Protein AF-A0A8S4QT47-F1 (afdb_monomer)

Radius of gyration: 31.84 Å; Cα contacts (8 Å, |Δi|>4): 43; chains: 1; bounding box: 78×39×74 Å

Foldseek 3Di:
DDDDDDDDDDDDDDDPPDDPPPPPPPPPPDDDDPDDDPDDPCVVCVVVVVVDDDPVNVPVPDDDDAQADWDAPVCVVVSVVVCCVVCVVVHDDPDDDFDADPVRIGPRD

Organism: NCBI:txid348720

Secondary structure (DSSP, 8-state):
---------PPPPP-----------PPP-SPPTT---SS-HHHHTHHHHHHSPPTTHHHHT----TT-----HHHHHHHHHHHHHHHTTT---------B-TTS-B---

Mean predicted aligned error: 18.04 Å

Sequence (109 aa):
MAQKKGNEKVPNPPHCDKYEPILFEVPNFEDPEGFVDDIPDEVLLADLFESKPKESDGYNNVIVVDGCPQVGPERLSKLQNVINKIFGKYGKIVNEYYPTTENGLTTGY

Solvent-accessible surface area (backbone atoms only — not comparable to full-atom values): 7554 Å² total; per-residue (Å²): 137,90,81,93,80,76,85,84,76,76,82,76,76,82,80,76,91,73,74,71,81,74,82,63,77,72,77,82,85,73,77,62,94,83,70,74,75,94,63,59,66,69,70,79,37,40,76,58,57,71,70,46,86,51,80,72,57,63,63,78,72,59,84,85,56,75,81,40,80,67,36,46,69,88,48,44,65,56,50,52,54,50,50,51,62,64,50,51,77,81,45,84,84,88,79,88,82,77,54,60,43,98,84,49,28,36,72,21,74

pLDDT: mean 73.51, std 14.54, range [39.47, 90.5]

Structure (mmCIF, N/CA/C/O backbone):
data_AF-A0A8S4QT47-F1
#
_entry.id   AF-A0A8S4QT47-F1
#
loop_
_atom_site.group_PDB
_atom_site.id
_atom_site.type_symbol
_atom_site.label_atom_id
_atom_site.label_alt_id
_atom_site.label_comp_id
_atom_site.label_asym_id
_atom_site.label_entity_id
_atom_site.label_seq_id
_atom_site.pdbx_PDB_ins_code
_atom_site.Cartn_x
_atom_site.Cartn_y
_atom_site.Cartn_z
_atom_site.occupancy
_atom_site.B_iso_or_equiv
_atom_site.auth_seq_id
_atom_site.auth_comp_id
_atom_site.auth_asym_id
_atom_site.auth_atom_id
_atom_site.pdbx_PDB_model_num
A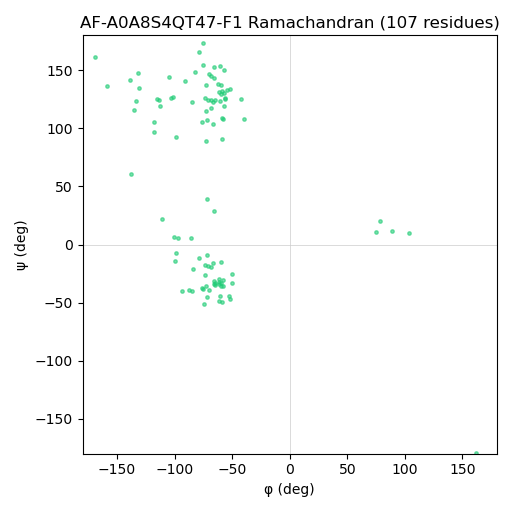TOM 1 N N . MET A 1 1 ? 44.489 22.017 39.596 1.00 39.66 1 MET A N 1
ATOM 2 C CA . MET A 1 1 ? 43.203 22.309 38.924 1.00 39.66 1 MET A CA 1
ATOM 3 C C . MET A 1 1 ? 43.473 22.494 37.440 1.00 39.66 1 MET A C 1
ATOM 5 O O . MET A 1 1 ? 44.518 23.022 37.087 1.00 39.66 1 MET A O 1
ATOM 9 N N . ALA A 1 2 ? 42.607 21.925 36.608 1.00 49.59 2 ALA A N 1
ATOM 10 C CA . ALA A 1 2 ? 42.849 21.564 35.215 1.00 49.59 2 ALA A CA 1
ATOM 11 C C . ALA A 1 2 ? 42.991 22.749 34.245 1.00 49.59 2 ALA A C 1
ATOM 13 O O . ALA A 1 2 ? 42.255 23.725 34.354 1.00 49.59 2 ALA A O 1
ATOM 14 N N . GLN A 1 3 ? 43.829 22.584 33.216 1.00 46.81 3 GLN A N 1
ATOM 15 C CA . GLN A 1 3 ? 43.643 23.248 31.926 1.00 46.81 3 GLN A CA 1
ATOM 16 C C . GLN A 1 3 ? 43.874 22.247 30.785 1.00 46.81 3 GLN A C 1
ATOM 18 O O . GLN A 1 3 ? 44.960 21.704 30.614 1.00 46.81 3 GLN A O 1
ATOM 23 N N . LYS A 1 4 ? 42.794 21.997 30.034 1.00 53.09 4 LYS A N 1
ATOM 24 C CA . LYS A 1 4 ? 42.744 21.252 28.772 1.00 53.09 4 LYS A CA 1
ATOM 25 C C . LYS A 1 4 ? 43.461 22.052 27.674 1.00 53.09 4 LYS A C 1
ATOM 27 O O . LYS A 1 4 ? 43.066 23.181 27.405 1.00 53.09 4 LYS A O 1
ATOM 32 N N . LYS A 1 5 ? 44.449 21.452 27.013 1.00 45.16 5 LYS A N 1
ATOM 33 C CA . LYS A 1 5 ? 45.037 21.837 25.713 1.00 45.16 5 LYS A CA 1
ATOM 34 C C . LYS A 1 5 ? 45.720 20.570 25.183 1.00 45.16 5 LYS A C 1
ATOM 36 O O . LYS A 1 5 ? 46.364 19.890 25.962 1.00 45.16 5 LYS A O 1
ATOM 41 N N . GLY A 1 6 ? 45.625 20.166 23.930 1.00 41.31 6 GLY A N 1
ATOM 42 C CA . GLY A 1 6 ? 45.001 20.746 22.758 1.00 41.31 6 GLY A CA 1
ATOM 43 C C . GLY A 1 6 ? 44.990 19.671 21.669 1.00 41.31 6 GLY A C 1
ATOM 44 O O . GLY A 1 6 ? 45.699 18.676 21.765 1.00 41.31 6 GLY A O 1
ATOM 45 N N . ASN A 1 7 ? 44.127 19.885 20.685 1.00 46.28 7 ASN A N 1
ATOM 46 C CA . ASN A 1 7 ? 43.893 19.050 19.514 1.00 46.28 7 ASN A CA 1
ATOM 47 C C . ASN A 1 7 ? 45.195 18.512 18.892 1.00 46.28 7 ASN A C 1
ATOM 49 O O . ASN A 1 7 ? 46.072 19.296 18.520 1.00 46.28 7 ASN A O 1
ATOM 53 N N . GLU A 1 8 ? 45.284 17.194 18.743 1.00 47.59 8 GLU A N 1
ATOM 54 C CA . GLU A 1 8 ? 46.335 16.516 17.990 1.00 47.59 8 GLU A CA 1
ATOM 55 C C . GLU A 1 8 ? 46.171 16.892 16.509 1.00 47.59 8 GLU A C 1
ATOM 57 O O . GLU A 1 8 ? 45.233 16.470 15.834 1.00 47.59 8 GLU A O 1
ATOM 62 N N . LYS A 1 9 ? 47.027 17.795 16.015 1.00 48.34 9 LYS A N 1
ATOM 63 C CA . LYS A 1 9 ? 47.090 18.125 14.590 1.00 48.34 9 LYS A CA 1
ATOM 64 C C . LYS A 1 9 ? 47.809 16.985 13.880 1.00 48.34 9 LYS A C 1
ATOM 66 O O . LYS A 1 9 ? 49.028 16.870 13.972 1.00 48.34 9 LYS A O 1
ATOM 71 N N . VAL A 1 10 ? 47.043 16.172 13.163 1.00 50.50 10 VAL A N 1
ATOM 72 C CA . VAL A 1 10 ? 47.558 15.263 12.136 1.00 50.50 10 VAL A CA 1
ATOM 73 C C . VAL A 1 10 ? 48.384 16.103 11.143 1.00 50.50 10 VAL A C 1
ATOM 75 O O . VAL A 1 10 ? 47.919 17.183 10.763 1.00 50.50 10 VAL A O 1
ATOM 78 N N . PRO A 1 11 ? 49.607 15.700 10.750 1.00 46.25 11 PRO A N 1
ATOM 79 C CA . PRO A 1 11 ? 50.393 16.486 9.810 1.00 46.25 11 PRO A CA 1
ATOM 80 C C . PRO A 1 11 ? 49.669 16.513 8.463 1.00 46.25 11 PRO A C 1
ATOM 82 O O . PRO A 1 11 ? 49.365 15.464 7.897 1.00 46.25 11 PRO A O 1
ATOM 85 N N . ASN A 1 12 ? 49.390 17.712 7.953 1.00 51.25 12 ASN A N 1
ATOM 86 C CA . ASN A 1 12 ? 48.917 17.875 6.584 1.00 51.25 12 ASN A CA 1
ATOM 87 C C . ASN A 1 12 ? 49.979 17.306 5.622 1.00 51.25 12 ASN A C 1
ATOM 89 O O . ASN A 1 12 ? 51.169 17.575 5.827 1.00 51.25 12 ASN A O 1
ATOM 93 N N . PRO A 1 13 ? 49.588 16.552 4.577 1.00 48.38 13 PRO A N 1
ATOM 94 C CA . PRO 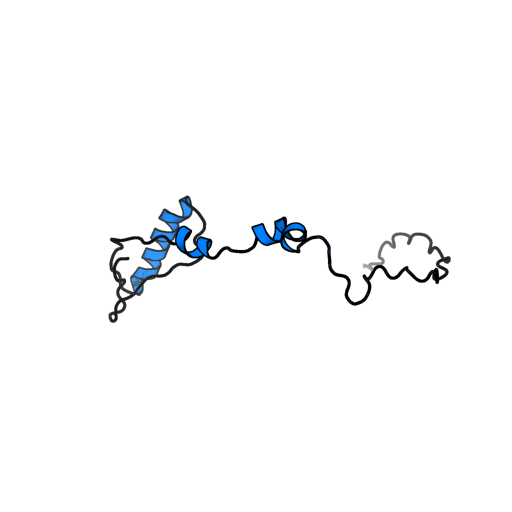A 1 13 ? 50.523 16.151 3.535 1.00 48.38 13 PRO A CA 1
ATOM 95 C C . PRO A 1 13 ? 51.103 17.401 2.853 1.00 48.38 13 PRO A C 1
ATOM 97 O O . PRO A 1 13 ? 50.465 18.461 2.876 1.00 48.38 13 PRO A O 1
ATOM 100 N N . PRO A 1 14 ? 52.316 17.309 2.278 1.00 45.88 14 PRO A N 1
ATOM 101 C CA . PRO A 1 14 ? 52.991 18.459 1.699 1.00 45.88 14 PRO A CA 1
ATOM 102 C C . PRO A 1 14 ? 52.087 19.086 0.641 1.00 45.88 14 PRO A C 1
ATOM 104 O O . PRO A 1 14 ? 51.610 18.409 -0.272 1.00 45.88 14 PRO A O 1
ATOM 107 N N . HIS A 1 15 ? 51.831 20.382 0.802 1.00 50.22 15 HIS A N 1
ATOM 108 C CA . HIS A 1 15 ? 51.180 21.187 -0.213 1.00 50.22 15 HIS A CA 1
ATOM 109 C C . HIS A 1 15 ? 52.056 21.110 -1.466 1.00 50.22 15 HIS A C 1
ATOM 111 O O . HIS A 1 15 ? 53.195 21.572 -1.482 1.00 50.22 15 HIS A O 1
ATOM 117 N N . CYS A 1 16 ? 51.569 20.406 -2.485 1.00 39.47 16 CYS A N 1
ATOM 118 C CA . CYS A 1 16 ? 52.198 20.397 -3.791 1.00 39.47 16 CYS A CA 1
ATOM 119 C C . CYS A 1 16 ? 51.920 21.767 -4.423 1.00 39.47 16 CYS A C 1
ATOM 121 O O . CYS A 1 16 ? 50.906 21.949 -5.091 1.00 39.47 16 CYS A O 1
ATOM 123 N N . ASP A 1 17 ? 52.811 22.729 -4.176 1.00 51.06 17 ASP A N 1
ATOM 124 C CA . ASP A 1 17 ? 52.806 24.106 -4.705 1.00 51.06 17 ASP A CA 1
ATOM 125 C C . ASP A 1 17 ? 53.011 24.192 -6.236 1.00 51.06 17 ASP A C 1
ATOM 127 O O . ASP A 1 17 ? 53.576 25.154 -6.752 1.00 51.06 17 ASP A O 1
ATOM 131 N N . LYS A 1 18 ? 52.609 23.175 -7.004 1.00 51.53 18 LYS A N 1
ATOM 132 C CA . LYS A 1 18 ? 52.793 23.139 -8.461 1.00 51.53 18 LYS A CA 1
ATOM 133 C C . LYS A 1 18 ? 51.560 22.599 -9.175 1.00 51.53 18 LYS A C 1
ATOM 135 O O . LYS A 1 18 ? 51.634 21.608 -9.892 1.00 51.53 18 LYS A O 1
ATOM 140 N N . TYR A 1 19 ? 50.438 23.286 -8.999 1.00 52.84 19 TYR A N 1
ATOM 141 C CA . TYR A 1 19 ? 49.424 23.344 -10.046 1.00 52.84 19 TYR A CA 1
ATOM 142 C C . TYR A 1 19 ? 49.627 24.665 -10.779 1.00 52.84 19 TYR A C 1
ATOM 144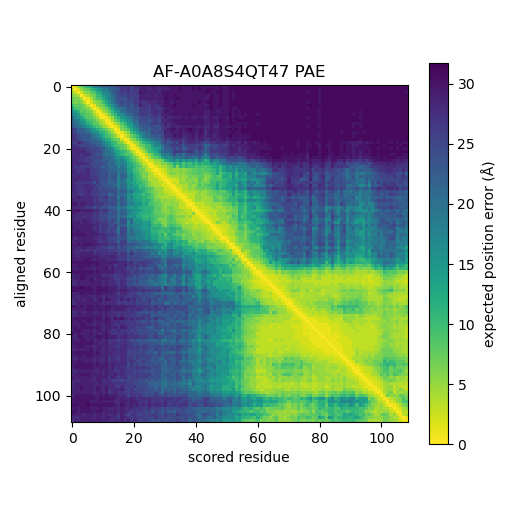 O O . TYR A 1 19 ? 49.086 25.695 -10.383 1.00 52.84 19 TYR A O 1
ATOM 152 N N . GLU A 1 20 ? 50.421 24.644 -11.851 1.00 58.38 20 GLU A N 1
ATOM 153 C CA . GLU A 1 20 ? 50.067 25.549 -12.939 1.00 58.38 20 GLU A CA 1
ATOM 154 C C . GLU A 1 20 ? 48.646 25.156 -13.358 1.00 58.38 20 GLU A C 1
ATOM 156 O O . GLU A 1 20 ? 48.380 23.954 -13.497 1.00 58.38 20 GLU A O 1
ATOM 161 N N . PRO A 1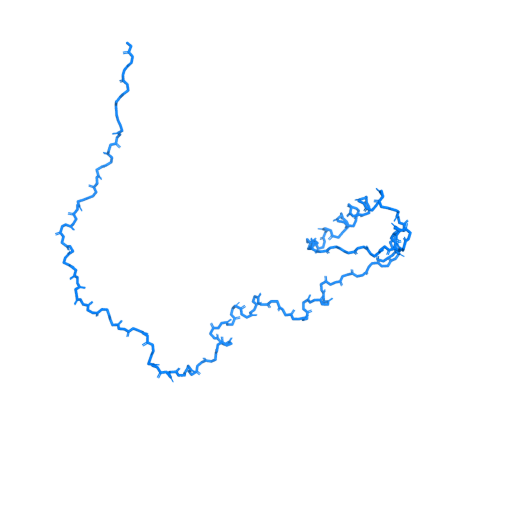 21 ? 47.704 26.103 -13.507 1.00 54.97 21 PRO A N 1
ATOM 162 C CA . PRO A 1 21 ? 46.473 25.787 -14.197 1.00 54.97 21 PRO A CA 1
ATOM 163 C C . PRO A 1 21 ? 46.914 25.321 -15.577 1.00 54.97 21 PRO A C 1
ATOM 165 O O . PRO A 1 21 ? 47.419 26.106 -16.376 1.00 54.97 21 PRO A O 1
ATOM 168 N N . ILE A 1 22 ? 46.801 24.021 -15.821 1.00 60.56 22 ILE A N 1
ATOM 169 C CA . ILE A 1 22 ? 46.877 23.459 -17.156 1.00 60.56 22 ILE A CA 1
ATOM 170 C C . ILE A 1 22 ? 45.754 24.141 -17.931 1.00 60.56 22 ILE A C 1
ATOM 172 O O . ILE A 1 22 ? 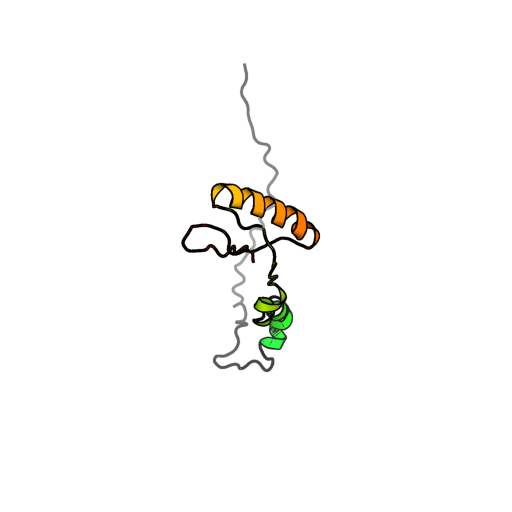44.619 23.681 -17.939 1.00 60.56 22 ILE A O 1
ATOM 176 N N . LEU A 1 23 ? 46.082 25.270 -18.562 1.00 55.62 23 LEU A N 1
ATOM 177 C CA . LEU A 1 23 ? 45.286 25.963 -19.566 1.00 55.62 23 LEU A CA 1
ATOM 178 C C . LEU A 1 23 ? 45.310 25.143 -20.866 1.00 55.62 23 LEU A C 1
ATOM 180 O O . L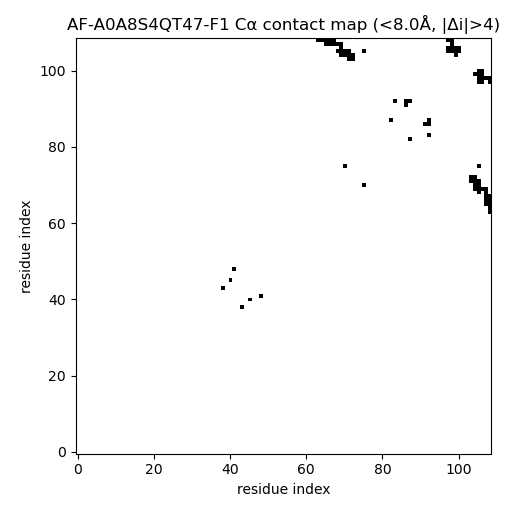EU A 1 23 ? 45.450 25.673 -21.961 1.00 55.62 23 LEU A O 1
ATOM 184 N N . PHE A 1 24 ? 45.254 23.819 -20.735 1.00 57.97 24 PHE A N 1
ATOM 185 C CA . PHE A 1 24 ? 44.788 22.973 -21.802 1.00 57.97 24 PHE A CA 1
ATOM 186 C C . PHE A 1 24 ? 43.293 23.239 -21.827 1.00 57.97 24 PHE A C 1
ATOM 188 O O . PHE A 1 24 ? 42.589 22.869 -20.888 1.00 57.97 24 PHE A O 1
ATOM 195 N N . GLU A 1 25 ? 42.841 23.962 -22.852 1.00 65.19 25 GLU A N 1
ATOM 196 C CA . GLU A 1 25 ? 41.447 23.915 -23.281 1.00 65.19 25 GLU A CA 1
ATOM 197 C C . GLU A 1 25 ? 41.011 22.457 -23.188 1.00 65.19 25 GLU A C 1
ATOM 199 O O . GLU A 1 25 ? 41.504 21.598 -23.924 1.00 65.19 25 GLU A O 1
ATOM 204 N N . VAL A 1 26 ? 40.168 22.155 -22.201 1.00 69.56 26 VAL A N 1
ATOM 205 C CA . VAL A 1 26 ? 39.518 20.856 -22.155 1.00 69.56 26 VAL A CA 1
ATOM 206 C C . VAL A 1 26 ? 38.787 20.729 -23.488 1.00 69.56 26 VAL A C 1
ATOM 208 O O . VAL A 1 26 ? 38.074 21.665 -23.864 1.00 69.56 26 VAL A O 1
ATOM 211 N N . PRO A 1 27 ? 39.010 19.648 -24.251 1.00 78.88 27 PRO A N 1
ATOM 212 C CA . PRO A 1 27 ? 38.282 19.450 -25.490 1.00 78.88 27 PRO A CA 1
ATOM 213 C C . PRO A 1 27 ? 36.790 19.575 -25.192 1.00 78.88 27 PRO A C 1
ATOM 215 O O . PRO A 1 27 ? 36.324 19.024 -24.192 1.00 78.88 27 PRO A O 1
ATOM 218 N N . ASN A 1 28 ? 36.051 20.321 -26.013 1.00 80.19 28 ASN A N 1
ATOM 219 C CA . ASN A 1 28 ? 34.604 20.257 -25.914 1.00 80.19 28 ASN A CA 1
ATOM 220 C C . ASN A 1 28 ? 34.177 18.864 -26.399 1.00 80.19 28 ASN A C 1
ATOM 222 O O . ASN A 1 28 ? 34.469 18.499 -27.537 1.00 80.19 28 ASN A O 1
ATOM 226 N N . PHE A 1 29 ? 33.563 18.083 -25.512 1.00 83.00 29 PHE A N 1
ATOM 227 C CA . PHE A 1 29 ? 33.025 16.753 -25.809 1.00 83.00 29 PHE A CA 1
ATOM 228 C C . PHE A 1 29 ? 31.521 16.800 -26.103 1.00 83.00 29 PHE A C 1
ATOM 230 O O . PHE A 1 29 ? 30.901 15.749 -26.216 1.00 83.00 29 PHE A O 1
ATOM 237 N N . GLU A 1 30 ? 30.931 17.995 -26.177 1.00 85.12 30 GLU A N 1
ATOM 238 C CA . GLU A 1 30 ? 29.551 18.160 -26.615 1.00 85.12 30 GLU A CA 1
ATOM 239 C C . GLU A 1 30 ? 29.440 17.923 -28.118 1.00 85.12 30 GLU A C 1
ATOM 241 O O . GLU A 1 30 ? 30.267 18.387 -28.912 1.00 85.12 30 GLU A O 1
ATOM 246 N N . ASP A 1 31 ? 28.389 17.207 -28.497 1.00 87.06 31 ASP A N 1
ATOM 247 C CA . ASP A 1 31 ? 28.092 16.949 -29.892 1.00 87.06 31 ASP A CA 1
ATOM 248 C C . ASP A 1 31 ? 27.722 18.245 -30.640 1.00 87.06 31 ASP A C 1
ATOM 250 O O . ASP A 1 31 ? 27.218 19.205 -30.043 1.00 87.06 31 ASP A O 1
ATOM 254 N N . PRO A 1 32 ? 27.960 18.306 -31.963 1.00 89.00 32 PRO A N 1
ATOM 255 C CA . PRO A 1 32 ? 27.578 19.452 -32.783 1.00 89.00 32 PRO A CA 1
ATOM 256 C C . PRO A 1 32 ? 26.078 19.771 -32.705 1.00 89.00 32 PRO A C 1
ATOM 258 O O . PRO A 1 32 ? 25.245 18.872 -32.587 1.00 89.00 32 PRO A O 1
ATOM 261 N N . GLU A 1 33 ? 25.710 21.046 -32.876 1.00 83.81 33 GLU A N 1
ATOM 262 C CA . GLU A 1 33 ? 24.296 21.429 -32.980 1.00 83.81 33 GLU A CA 1
ATOM 263 C C . GLU A 1 33 ? 23.611 20.672 -34.132 1.00 83.81 33 GLU A C 1
ATOM 265 O O . GLU A 1 33 ? 23.991 20.799 -35.298 1.00 83.81 33 GLU A O 1
ATOM 270 N N . GLY A 1 34 ? 22.585 19.885 -33.797 1.00 84.00 34 GLY A N 1
ATOM 271 C CA . GLY A 1 34 ? 21.843 19.062 -34.755 1.00 84.00 34 GLY A CA 1
ATOM 272 C C . GLY A 1 34 ? 22.410 17.658 -34.976 1.00 84.00 34 GLY A C 1
ATOM 273 O O . GLY A 1 34 ? 21.972 16.988 -35.912 1.00 84.00 34 GLY A O 1
ATOM 274 N N . PHE A 1 35 ? 23.354 17.205 -34.145 1.00 84.25 35 PHE A N 1
ATOM 275 C CA . PHE A 1 35 ? 23.712 15.792 -34.079 1.00 84.25 35 PHE A CA 1
ATOM 276 C C . PHE A 1 35 ? 22.467 14.955 -33.758 1.00 84.25 35 PHE A C 1
ATOM 278 O O . PHE A 1 35 ? 21.693 15.282 -32.858 1.00 84.25 35 PHE A O 1
ATOM 285 N N . VAL A 1 36 ? 22.248 13.911 -34.553 1.00 84.94 36 VAL A N 1
ATOM 286 C CA . VAL A 1 36 ? 21.167 12.947 -34.359 1.00 84.94 36 VAL A CA 1
ATOM 287 C C . VAL A 1 36 ? 21.834 11.638 -33.995 1.00 84.94 36 VAL A C 1
ATOM 289 O O . VAL A 1 36 ? 22.619 11.121 -34.787 1.00 84.9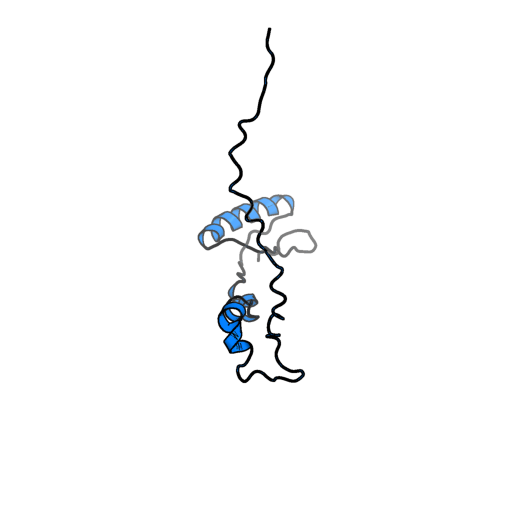4 36 VAL A O 1
ATOM 292 N N . ASP A 1 37 ? 21.525 11.122 -32.811 1.00 81.75 37 ASP A N 1
ATOM 293 C CA . ASP A 1 37 ? 22.052 9.843 -32.363 1.00 81.75 37 ASP A CA 1
ATOM 294 C C . ASP A 1 37 ? 21.605 8.707 -33.294 1.00 81.75 37 ASP A C 1
ATOM 296 O O . ASP A 1 37 ? 20.422 8.540 -33.597 1.00 81.75 37 ASP A O 1
ATOM 300 N N . ASP A 1 38 ? 22.562 7.876 -33.710 1.00 87.69 38 ASP A N 1
ATOM 301 C CA . ASP A 1 38 ? 22.299 6.655 -34.484 1.00 87.69 38 ASP A CA 1
ATOM 302 C C . ASP A 1 38 ? 21.649 5.547 -33.628 1.00 87.69 38 ASP A C 1
ATOM 304 O O . ASP A 1 38 ? 21.231 4.504 -34.142 1.00 87.69 38 ASP A O 1
ATOM 308 N N . ILE A 1 39 ? 21.586 5.750 -32.308 1.00 82.75 39 ILE A N 1
ATOM 309 C CA . ILE A 1 39 ? 21.060 4.800 -31.331 1.00 82.75 39 ILE A CA 1
ATOM 310 C C . ILE A 1 39 ? 19.811 5.412 -30.692 1.00 82.75 39 ILE A C 1
ATOM 312 O O . ILE A 1 39 ? 19.889 6.507 -30.143 1.00 82.75 39 ILE A O 1
ATOM 316 N N . PRO A 1 40 ? 18.661 4.717 -30.711 1.00 83.69 40 PRO A N 1
ATOM 317 C CA . PRO A 1 40 ? 17.459 5.230 -30.074 1.00 83.69 40 PRO A CA 1
ATOM 318 C C . PRO A 1 40 ? 17.605 5.248 -28.547 1.00 83.69 40 PRO A C 1
ATOM 320 O O . PRO A 1 40 ? 18.148 4.312 -27.950 1.00 83.69 40 PRO A O 1
ATOM 323 N N . ASP A 1 41 ? 17.006 6.258 -27.913 1.00 78.56 41 ASP A N 1
ATOM 324 C CA . ASP A 1 41 ? 16.927 6.407 -26.453 1.00 78.56 41 ASP A CA 1
ATOM 325 C C . ASP A 1 41 ? 16.431 5.140 -25.745 1.00 78.56 41 ASP A C 1
ATOM 327 O O . ASP A 1 41 ? 16.861 4.831 -24.640 1.00 78.56 41 ASP A O 1
ATOM 331 N N . GLU A 1 42 ? 15.546 4.372 -26.382 1.00 77.81 42 GLU A N 1
ATOM 332 C CA . GLU A 1 42 ? 15.006 3.116 -25.848 1.00 77.81 42 GLU A CA 1
ATOM 333 C C . GLU A 1 42 ? 16.089 2.055 -25.597 1.00 77.81 42 GLU A C 1
ATOM 335 O O . GLU A 1 42 ? 15.969 1.263 -24.663 1.00 77.81 42 GLU A O 1
ATOM 340 N N . VAL A 1 43 ? 17.153 2.046 -26.407 1.00 79.25 43 VAL A N 1
ATOM 341 C CA . VAL A 1 43 ? 18.297 1.136 -26.251 1.00 79.25 43 VAL A CA 1
ATOM 342 C C . VAL A 1 43 ? 19.307 1.711 -25.261 1.00 79.25 43 VAL A C 1
ATOM 344 O O . VAL A 1 43 ? 19.833 0.967 -24.435 1.00 79.25 43 VAL A O 1
ATOM 347 N N . LEU A 1 44 ? 19.553 3.026 -25.303 1.00 81.81 44 LEU A N 1
ATOM 348 C CA . LEU A 1 44 ? 20.464 3.702 -24.370 1.00 81.81 44 LEU A CA 1
ATOM 349 C C . LEU A 1 44 ? 19.945 3.680 -22.924 1.00 81.81 44 LEU A C 1
ATOM 351 O O . LEU A 1 44 ? 20.730 3.581 -21.983 1.00 81.81 44 LEU A O 1
ATOM 355 N N . LEU A 1 45 ? 18.625 3.756 -22.746 1.00 82.81 45 LEU A N 1
ATOM 356 C CA . LEU A 1 45 ? 17.949 3.854 -21.452 1.00 82.81 45 LEU A CA 1
ATOM 357 C C . LEU A 1 45 ? 17.161 2.584 -21.099 1.00 82.81 45 LEU A C 1
ATOM 359 O O . LEU A 1 45 ? 16.243 2.657 -20.282 1.00 82.81 45 LEU A O 1
ATOM 363 N N . ALA A 1 46 ? 17.491 1.430 -21.687 1.00 76.56 46 ALA A N 1
ATOM 364 C CA . ALA A 1 46 ? 16.746 0.180 -21.501 1.00 76.56 46 ALA A CA 1
ATOM 365 C C . ALA A 1 46 ? 16.526 -0.173 -20.014 1.00 76.56 46 ALA A C 1
ATOM 367 O O . ALA A 1 46 ? 15.386 -0.392 -19.599 1.00 76.56 46 ALA A O 1
ATOM 368 N N . ASP A 1 47 ? 17.577 -0.090 -19.193 1.00 78.25 47 ASP A N 1
ATOM 369 C CA . ASP A 1 47 ? 17.515 -0.339 -17.743 1.00 78.25 47 ASP A CA 1
ATOM 370 C C . ASP A 1 47 ? 16.543 0.619 -17.022 1.00 78.25 47 ASP A C 1
ATOM 372 O O . ASP A 1 47 ? 15.841 0.251 -16.075 1.00 78.25 47 ASP A O 1
ATOM 376 N N . LEU A 1 48 ? 16.469 1.874 -17.479 1.00 76.06 48 LEU A N 1
ATOM 377 C CA . LEU A 1 48 ? 15.564 2.880 -16.927 1.00 76.06 48 LEU A CA 1
ATOM 378 C C . LEU A 1 48 ? 14.122 2.643 -17.398 1.00 76.06 48 LEU A C 1
ATOM 380 O O . LEU A 1 48 ? 13.183 2.800 -16.613 1.00 76.06 48 LEU A O 1
ATOM 384 N N . PHE A 1 49 ? 13.933 2.220 -18.649 1.00 69.62 49 PHE A N 1
ATOM 385 C CA . PHE A 1 49 ? 12.628 1.848 -19.192 1.00 69.62 49 PHE A CA 1
ATOM 386 C C . PHE A 1 49 ? 12.046 0.598 -18.519 1.00 69.62 49 PHE A C 1
ATOM 388 O O . PHE A 1 49 ? 10.828 0.532 -18.344 1.00 69.62 49 PHE A O 1
ATOM 395 N N . GLU A 1 50 ? 12.874 -0.347 -18.067 1.00 68.94 50 GLU A N 1
ATOM 396 C CA . GLU A 1 50 ? 12.424 -1.481 -17.245 1.00 68.94 50 GLU A CA 1
ATOM 397 C C . GLU A 1 50 ? 11.890 -1.046 -15.876 1.00 68.94 50 GLU A C 1
ATOM 399 O O . GLU A 1 50 ? 10.938 -1.636 -15.364 1.00 68.94 50 GLU A O 1
ATOM 404 N N . SER A 1 51 ? 12.452 0.021 -15.304 1.00 67.62 51 SER A N 1
ATOM 405 C CA . SER A 1 51 ? 11.988 0.590 -14.032 1.00 67.62 51 SER A CA 1
ATOM 406 C C . SER A 1 51 ? 10.727 1.455 -14.166 1.00 67.62 51 SER A C 1
ATOM 408 O O . SER A 1 51 ? 10.109 1.820 -13.161 1.00 67.62 51 SER A O 1
ATOM 410 N N . LYS A 1 52 ? 10.333 1.802 -15.399 1.00 73.19 52 LYS A N 1
ATOM 411 C CA . LYS A 1 52 ? 9.176 2.658 -15.649 1.00 73.19 52 LYS A CA 1
ATOM 412 C C . LYS A 1 52 ? 7.889 1.867 -15.385 1.00 73.19 52 LYS A C 1
ATOM 414 O O . LYS A 1 52 ? 7.686 0.814 -15.995 1.00 73.19 52 LYS A O 1
ATOM 419 N N . PRO A 1 53 ? 6.983 2.369 -14.528 1.00 65.81 53 PRO A N 1
ATOM 420 C CA . PRO A 1 53 ? 5.707 1.708 -14.296 1.00 65.81 53 PRO A CA 1
ATOM 421 C C . PRO A 1 53 ? 4.927 1.634 -15.613 1.00 65.81 53 PRO A C 1
ATOM 423 O O . PRO A 1 53 ? 4.707 2.648 -16.282 1.00 65.81 53 PRO A O 1
ATOM 426 N N . LYS A 1 54 ? 4.542 0.419 -16.009 1.00 66.19 54 LYS A N 1
ATOM 427 C CA . LYS A 1 54 ? 3.714 0.170 -17.197 1.00 66.19 54 LYS A CA 1
ATOM 428 C C . LYS A 1 54 ? 2.244 0.381 -16.843 1.00 66.19 54 LYS A C 1
ATOM 430 O O . LYS A 1 54 ? 1.826 0.059 -15.738 1.00 66.19 54 LYS A O 1
ATOM 435 N N . GLU A 1 55 ? 1.429 0.835 -17.793 1.00 60.22 55 GLU A N 1
ATOM 436 C CA . GLU A 1 55 ? -0.024 0.991 -17.581 1.00 60.22 55 GLU A CA 1
ATOM 437 C C . GLU A 1 55 ? -0.701 -0.338 -17.186 1.00 60.22 55 GLU A C 1
ATOM 439 O O . GLU A 1 55 ? -1.631 -0.359 -16.380 1.00 60.22 55 GLU A O 1
ATOM 444 N N . SER A 1 56 ? -0.168 -1.468 -17.664 1.00 61.94 56 SER A N 1
ATOM 445 C CA . SER A 1 56 ? -0.609 -2.819 -17.284 1.00 61.94 56 SER A CA 1
ATOM 446 C C . SER A 1 56 ? -0.338 -3.186 -15.820 1.00 61.94 56 SER A C 1
ATOM 448 O O . SER A 1 56 ? -0.919 -4.148 -15.318 1.00 61.94 56 SER A O 1
ATOM 450 N N . ASP A 1 57 ? 0.527 -2.450 -15.123 1.00 62.06 57 ASP A N 1
ATOM 451 C CA . ASP A 1 57 ? 0.813 -2.658 -13.699 1.00 62.06 57 ASP A CA 1
ATOM 452 C C . ASP A 1 57 ? -0.376 -2.219 -12.818 1.00 62.06 57 ASP A C 1
ATOM 454 O O . ASP A 1 57 ? -0.534 -2.665 -11.684 1.00 62.06 57 ASP A O 1
ATOM 458 N N . GLY A 1 58 ? -1.281 -1.396 -13.366 1.00 65.06 58 GLY A N 1
ATOM 459 C CA . GLY A 1 58 ? -2.470 -0.922 -12.663 1.00 65.06 58 GLY A CA 1
ATOM 460 C C . GLY A 1 58 ? -3.528 -2.002 -12.416 1.00 65.06 58 GLY A C 1
ATOM 461 O O . GLY A 1 58 ? -4.125 -2.016 -11.347 1.00 65.06 58 GLY A O 1
ATOM 462 N N . TYR A 1 59 ? -3.771 -2.914 -13.366 1.00 65.38 59 TYR A N 1
ATOM 463 C CA . TYR A 1 59 ? -4.818 -3.944 -13.221 1.00 65.38 59 TYR A CA 1
ATOM 464 C C . TYR A 1 59 ? -4.318 -5.208 -12.516 1.00 65.38 59 TYR A C 1
ATOM 466 O O . TYR A 1 59 ? -5.025 -5.772 -11.686 1.00 65.38 59 TYR A O 1
ATOM 474 N N . ASN A 1 60 ? -3.088 -5.640 -12.810 1.00 71.62 60 ASN A N 1
ATOM 475 C CA . ASN A 1 60 ? -2.541 -6.877 -12.244 1.00 71.62 60 ASN A CA 1
ATOM 476 C C . ASN A 1 60 ? -2.274 -6.783 -10.733 1.00 71.62 60 ASN A C 1
ATOM 478 O O . ASN A 1 60 ? -2.202 -7.810 -10.061 1.00 71.62 60 ASN A O 1
ATOM 482 N N . ASN A 1 61 ? -2.167 -5.564 -10.198 1.00 78.25 61 ASN A N 1
ATOM 483 C CA . ASN A 1 61 ? -1.865 -5.318 -8.789 1.00 78.25 61 ASN A CA 1
ATOM 484 C C . ASN A 1 61 ? -3.103 -4.962 -7.951 1.00 78.25 61 ASN A C 1
ATOM 486 O O . ASN A 1 61 ? -2.965 -4.609 -6.778 1.00 78.25 61 ASN A O 1
ATOM 490 N N . VAL A 1 62 ? -4.309 -5.044 -8.524 1.00 82.25 62 VAL A N 1
ATOM 491 C CA . VAL A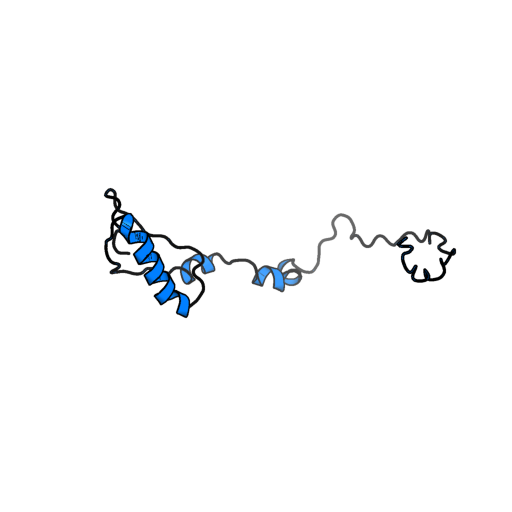 1 62 ? -5.563 -4.776 -7.809 1.00 82.25 62 VAL A CA 1
ATOM 492 C C . VAL A 1 62 ? -6.233 -6.089 -7.432 1.00 82.25 62 VAL A C 1
ATOM 494 O O . VAL A 1 62 ? -6.487 -6.950 -8.270 1.00 82.25 62 VAL A O 1
ATOM 497 N N . ILE A 1 63 ? -6.559 -6.223 -6.149 1.00 83.19 63 ILE A N 1
ATOM 498 C CA . ILE A 1 63 ? -7.291 -7.366 -5.607 1.00 83.19 63 ILE A CA 1
ATOM 499 C C . ILE A 1 63 ? -8.650 -6.860 -5.130 1.00 83.19 63 ILE A C 1
ATOM 501 O O . ILE A 1 63 ? -8.713 -5.946 -4.310 1.00 83.19 63 ILE A O 1
ATOM 505 N N . VAL A 1 64 ? -9.727 -7.464 -5.633 1.00 86.81 64 VAL A N 1
ATOM 506 C CA . VAL A 1 64 ? -11.101 -7.201 -5.180 1.00 86.81 64 VAL A CA 1
ATOM 507 C C . VAL A 1 64 ? -11.541 -8.361 -4.294 1.00 86.81 64 VAL A C 1
ATOM 509 O O . VAL A 1 64 ? -11.433 -9.520 -4.699 1.00 86.81 64 VAL A O 1
ATOM 512 N N . VAL A 1 65 ? -12.003 -8.062 -3.079 1.00 84.94 65 VAL A N 1
ATOM 513 C CA . VAL A 1 65 ? -12.334 -9.075 -2.067 1.00 84.94 65 VAL A CA 1
ATOM 514 C C . VAL A 1 65 ? -13.815 -8.999 -1.729 1.00 84.94 65 VAL A C 1
ATOM 516 O O . VAL A 1 65 ? -14.224 -8.214 -0.883 1.00 84.94 65 VAL A O 1
ATOM 519 N N . ASP A 1 66 ? -14.609 -9.857 -2.363 1.00 85.25 66 ASP A N 1
ATOM 520 C CA . ASP A 1 66 ? -16.041 -9.965 -2.082 1.00 85.25 66 ASP A CA 1
ATOM 521 C C . ASP A 1 66 ? -16.329 -10.693 -0.753 1.00 85.25 66 ASP A C 1
ATOM 523 O O . ASP A 1 66 ? -15.537 -11.513 -0.275 1.00 85.25 66 ASP A O 1
ATOM 527 N N . GLY A 1 67 ? -17.482 -10.398 -0.148 1.00 82.75 67 GLY A N 1
ATOM 528 C CA . GLY A 1 67 ? -17.927 -11.006 1.110 1.00 82.75 67 GLY A CA 1
ATOM 529 C C . GLY A 1 67 ? -17.263 -10.427 2.365 1.00 82.75 67 GLY A C 1
ATOM 530 O O . GLY A 1 67 ? -17.266 -11.067 3.424 1.00 82.75 67 GLY A O 1
ATOM 531 N N . CYS A 1 68 ? -16.698 -9.221 2.280 1.00 84.94 68 CYS A N 1
ATOM 532 C CA . CYS A 1 68 ? -16.171 -8.519 3.442 1.00 84.94 68 CYS A CA 1
ATOM 533 C C . CYS A 1 68 ? -17.302 -8.147 4.425 1.00 84.94 68 CYS A C 1
ATOM 535 O O . CYS A 1 68 ? -18.399 -7.764 4.012 1.00 84.94 68 CYS A O 1
ATOM 537 N N . PRO A 1 69 ? -17.062 -8.206 5.749 1.00 83.62 69 PRO A N 1
ATOM 538 C CA . PRO A 1 69 ? -18.065 -7.806 6.728 1.00 83.62 69 PRO A CA 1
ATOM 539 C C . PRO A 1 69 ? -18.468 -6.337 6.551 1.00 83.62 69 PRO A C 1
ATOM 541 O O . PRO A 1 69 ? -17.611 -5.450 6.552 1.00 83.62 69 PRO A O 1
ATOM 544 N N . GLN A 1 70 ? -19.773 -6.077 6.479 1.00 84.12 70 GLN A N 1
ATOM 545 C CA . GLN A 1 70 ? -20.306 -4.717 6.483 1.00 84.12 70 GLN A CA 1
ATOM 546 C C . GLN A 1 70 ? -20.178 -4.131 7.890 1.00 84.12 70 GLN A C 1
ATOM 548 O O . GLN A 1 70 ? -20.760 -4.633 8.858 1.00 84.12 70 GLN A O 1
ATOM 553 N N . VAL A 1 71 ? -19.358 -3.096 8.027 1.00 84.06 71 VAL A N 1
ATOM 554 C CA . VAL A 1 71 ? -19.035 -2.473 9.308 1.00 84.06 71 VAL A CA 1
ATOM 555 C C . VAL A 1 71 ? -19.178 -0.961 9.222 1.00 84.06 71 VAL A C 1
ATOM 557 O O . VAL A 1 71 ? -18.938 -0.360 8.181 1.00 84.06 71 VAL A O 1
ATOM 560 N N . GLY A 1 72 ? -19.570 -0.347 10.338 1.00 84.25 72 GLY A N 1
ATOM 561 C CA . GLY A 1 72 ? -19.540 1.105 10.490 1.00 84.25 72 GLY A CA 1
ATOM 562 C C . GLY A 1 72 ? -18.116 1.644 10.701 1.00 84.25 72 GLY A C 1
ATOM 563 O O . GLY A 1 72 ? -17.180 0.864 10.923 1.00 84.25 72 GLY A O 1
ATOM 564 N N . PRO A 1 73 ? -17.950 2.978 10.714 1.00 81.06 73 PRO A N 1
ATOM 565 C CA . PRO A 1 73 ? -16.642 3.639 10.748 1.00 81.06 73 PRO A CA 1
ATOM 566 C C . PRO A 1 73 ? -15.806 3.272 11.983 1.00 81.06 73 PRO A C 1
ATOM 568 O O . PRO A 1 73 ? -14.594 3.117 11.882 1.00 81.06 73 PRO A O 1
ATOM 571 N N . GLU A 1 74 ? -16.443 3.028 13.131 1.00 83.38 74 GLU A N 1
ATOM 572 C CA . GLU A 1 74 ? -15.770 2.611 14.372 1.00 83.38 74 GLU A CA 1
ATOM 573 C C . GLU A 1 74 ? -15.033 1.263 14.231 1.00 83.38 74 GLU A C 1
ATOM 575 O O . GLU A 1 74 ? -13.979 1.033 14.825 1.00 83.38 74 GLU A O 1
ATOM 580 N N . ARG A 1 75 ? -15.578 0.349 13.419 1.00 84.00 75 ARG A N 1
ATOM 581 C CA . ARG A 1 75 ? -15.047 -1.010 13.230 1.00 84.00 75 ARG A CA 1
ATOM 582 C C . ARG A 1 75 ? -14.194 -1.146 11.966 1.00 84.00 75 ARG A C 1
ATOM 584 O O . ARG A 1 75 ? -13.538 -2.179 11.804 1.00 84.00 75 ARG A O 1
ATOM 591 N N . LEU A 1 76 ? -14.147 -0.117 11.120 1.00 84.25 76 LEU A N 1
ATOM 592 C CA . LEU A 1 76 ? -13.364 -0.081 9.883 1.00 84.25 76 LEU A CA 1
ATOM 593 C C . LEU A 1 76 ? -11.865 -0.247 10.165 1.00 84.25 76 LEU A C 1
ATOM 595 O O . LEU A 1 76 ? -11.218 -1.097 9.560 1.00 84.25 76 LEU A O 1
ATOM 599 N N . SER A 1 77 ? -11.329 0.435 11.180 1.00 87.06 77 SER A N 1
ATOM 600 C CA . SER A 1 77 ? -9.921 0.273 11.582 1.00 87.06 77 SER A CA 1
ATOM 601 C C . SER A 1 77 ? -9.584 -1.157 12.031 1.00 87.06 77 SER A C 1
ATOM 603 O O . SER A 1 77 ? -8.459 -1.633 11.873 1.00 87.06 77 SER A O 1
ATOM 605 N N . LYS A 1 78 ? -10.560 -1.894 12.582 1.00 89.12 78 LYS A N 1
ATOM 606 C CA . LYS A 1 78 ? -10.371 -3.304 12.954 1.00 89.12 78 LYS A CA 1
ATOM 607 C C . LYS A 1 78 ? -10.368 -4.209 11.724 1.00 89.12 78 LYS A C 1
ATOM 609 O O . LYS A 1 78 ? -9.574 -5.147 11.688 1.00 89.12 78 LYS A O 1
ATOM 614 N N . LEU A 1 79 ? -11.211 -3.917 10.733 1.00 87.25 79 LEU A N 1
ATOM 615 C CA . LEU A 1 79 ? -11.210 -4.606 9.443 1.00 87.25 79 LEU A CA 1
ATOM 616 C C . LEU A 1 79 ? -9.863 -4.415 8.732 1.00 87.25 79 LEU A C 1
ATOM 618 O O . LEU A 1 79 ? -9.232 -5.411 8.392 1.00 87.25 79 LEU A O 1
ATOM 622 N N . GLN A 1 80 ? -9.362 -3.179 8.644 1.00 86.81 80 GLN A N 1
ATOM 623 C CA . GLN A 1 80 ? -8.045 -2.862 8.069 1.00 86.81 80 GLN A CA 1
ATOM 624 C C . GLN A 1 80 ? -6.916 -3.681 8.705 1.00 86.81 80 GLN A C 1
ATOM 626 O O . GLN A 1 80 ? -6.077 -4.253 8.013 1.00 86.81 80 GLN A O 1
ATOM 631 N N . ASN A 1 81 ? -6.914 -3.818 10.033 1.00 90.25 81 ASN A N 1
ATOM 632 C CA . ASN A 1 81 ? -5.921 -4.635 10.735 1.00 90.25 81 ASN A CA 1
ATOM 633 C C . ASN A 1 81 ? -6.019 -6.132 10.406 1.00 90.25 81 ASN A C 1
ATOM 635 O O . ASN A 1 81 ? -5.003 -6.828 10.393 1.00 90.25 81 ASN A O 1
ATOM 639 N N . VAL A 1 82 ? -7.225 -6.654 10.183 1.00 90.06 82 VAL A N 1
ATOM 640 C CA . VAL A 1 82 ? -7.421 -8.056 9.789 1.00 90.06 82 VAL A CA 1
ATOM 641 C C . VAL A 1 82 ? -6.969 -8.269 8.343 1.00 90.06 82 VAL A C 1
ATOM 643 O O . VAL A 1 82 ? -6.211 -9.206 8.094 1.00 90.06 82 VAL A O 1
ATOM 646 N N . ILE A 1 83 ? -7.347 -7.375 7.424 1.00 88.62 83 ILE A N 1
ATOM 647 C CA . ILE A 1 83 ? -6.934 -7.403 6.012 1.00 88.62 83 ILE A CA 1
ATOM 648 C C . ILE A 1 83 ? -5.406 -7.339 5.906 1.00 88.62 83 ILE A C 1
ATOM 650 O O . ILE A 1 83 ? -4.801 -8.236 5.321 1.00 88.62 83 ILE A O 1
ATOM 654 N N . ASN A 1 84 ? -4.760 -6.390 6.589 1.00 89.12 84 ASN A N 1
ATOM 655 C CA . ASN A 1 84 ? -3.299 -6.285 6.622 1.00 89.12 84 ASN A CA 1
ATOM 656 C C . ASN A 1 84 ? -2.612 -7.558 7.151 1.00 89.12 84 ASN A C 1
ATOM 658 O O . ASN A 1 84 ? -1.558 -7.944 6.654 1.00 89.12 84 ASN A O 1
ATOM 662 N N . LYS A 1 85 ? -3.206 -8.266 8.122 1.00 90.50 85 LYS A N 1
ATOM 663 C CA . LYS A 1 85 ? -2.654 -9.538 8.630 1.00 90.50 85 LYS A CA 1
ATOM 664 C C . LYS A 1 85 ? -2.814 -10.706 7.659 1.00 90.50 85 LYS A C 1
ATOM 666 O O . LYS A 1 85 ? -1.953 -11.584 7.624 1.00 90.50 85 LYS A O 1
ATOM 671 N N . ILE A 1 86 ? -3.924 -10.758 6.925 1.00 89.38 86 ILE A N 1
ATOM 672 C CA . ILE A 1 86 ? -4.197 -11.830 5.959 1.00 89.38 86 ILE A CA 1
ATOM 673 C C . ILE A 1 86 ? -3.324 -11.632 4.720 1.00 89.38 86 ILE A C 1
ATOM 675 O O . ILE A 1 86 ? -2.603 -12.549 4.323 1.00 89.38 86 ILE A O 1
ATOM 679 N N . PHE A 1 87 ? -3.351 -10.426 4.155 1.00 87.75 87 PHE A N 1
ATOM 680 C CA . PHE A 1 87 ? -2.679 -10.099 2.900 1.00 87.75 87 PHE A CA 1
ATOM 681 C C . PHE A 1 87 ? -1.200 -9.748 3.067 1.00 87.75 87 PHE A C 1
ATOM 683 O O . PHE A 1 87 ? -0.427 -9.951 2.135 1.00 87.75 87 PHE A O 1
ATOM 690 N N . GLY A 1 88 ? -0.765 -9.357 4.268 1.00 86.12 88 GLY A N 1
ATOM 691 C CA . GLY A 1 88 ? 0.647 -9.111 4.576 1.00 86.12 88 GLY A CA 1
ATOM 692 C C . GLY A 1 88 ? 1.562 -10.326 4.378 1.00 86.12 88 GLY A C 1
ATOM 693 O O . GLY A 1 88 ? 2.776 -10.173 4.299 1.00 86.12 88 GLY A O 1
ATOM 694 N N . LYS A 1 89 ? 0.998 -11.538 4.264 1.00 88.50 89 LYS A N 1
ATOM 695 C CA . LYS A 1 89 ? 1.743 -12.754 3.900 1.00 88.50 89 LYS A CA 1
ATOM 696 C C . LYS A 1 89 ? 2.130 -12.809 2.420 1.00 88.50 89 LYS A C 1
ATOM 698 O O . LYS A 1 89 ? 3.087 -13.496 2.084 1.00 88.50 89 LYS A O 1
ATOM 703 N N . TYR A 1 90 ? 1.376 -12.132 1.556 1.00 83.94 90 TYR A N 1
ATOM 704 C CA . TYR A 1 90 ? 1.555 -12.160 0.103 1.00 83.94 90 TYR A CA 1
ATOM 705 C C . TYR A 1 90 ? 2.321 -10.941 -0.420 1.00 83.94 90 TYR A C 1
ATOM 707 O O . TYR A 1 90 ? 2.797 -10.959 -1.549 1.00 83.94 90 TYR A O 1
ATOM 715 N N . GLY A 1 91 ? 2.473 -9.894 0.395 1.00 84.12 91 GLY A N 1
ATOM 716 C CA . GLY A 1 91 ? 3.233 -8.705 0.035 1.00 84.12 91 GLY A CA 1
ATOM 717 C C . GLY A 1 91 ? 2.902 -7.504 0.913 1.00 84.12 91 GLY A C 1
ATOM 718 O O . GLY A 1 91 ? 2.081 -7.577 1.829 1.00 84.12 91 GLY A O 1
ATOM 719 N N . LYS A 1 92 ? 3.554 -6.375 0.625 1.00 83.06 92 LYS A N 1
ATOM 720 C CA . LYS A 1 92 ? 3.246 -5.091 1.258 1.00 83.06 92 LYS A CA 1
ATOM 721 C C . LYS A 1 92 ? 2.095 -4.425 0.506 1.00 83.06 92 LYS A C 1
ATOM 723 O O . LYS A 1 92 ? 2.219 -4.151 -0.682 1.00 83.06 92 LYS A O 1
ATOM 728 N N . ILE A 1 93 ? 1.011 -4.121 1.212 1.00 83.69 93 ILE A N 1
ATOM 729 C CA . ILE A 1 93 ? -0.099 -3.336 0.664 1.00 83.69 93 ILE A CA 1
ATOM 730 C C . ILE A 1 93 ? 0.368 -1.882 0.511 1.00 83.69 93 ILE A C 1
ATOM 732 O O . ILE A 1 93 ? 0.866 -1.284 1.465 1.00 83.69 93 ILE A O 1
ATOM 736 N N . VAL A 1 94 ? 0.260 -1.337 -0.704 1.00 81.94 94 VAL A N 1
ATOM 737 C CA . VAL A 1 94 ? 0.664 0.045 -1.028 1.00 81.94 94 VAL A CA 1
ATOM 738 C C . VAL A 1 94 ? -0.513 1.007 -0.907 1.00 81.94 94 VAL A C 1
ATOM 740 O O . VAL A 1 94 ? -0.345 2.112 -0.400 1.00 81.94 94 VAL A O 1
ATOM 743 N N . ASN A 1 95 ? -1.695 0.583 -1.354 1.00 81.94 95 ASN A N 1
ATOM 744 C CA . ASN A 1 95 ? -2.907 1.387 -1.329 1.00 81.94 95 ASN A CA 1
ATOM 745 C C . ASN A 1 95 ? -4.097 0.519 -0.911 1.00 81.94 95 ASN A C 1
ATOM 747 O O . ASN A 1 95 ? -4.188 -0.641 -1.315 1.00 81.94 95 ASN A O 1
ATOM 751 N N . GLU A 1 96 ? -5.002 1.078 -0.116 1.00 84.25 96 GLU A N 1
ATOM 752 C CA . GLU A 1 96 ? -6.210 0.400 0.351 1.00 84.25 96 GLU A CA 1
ATOM 753 C C . GLU A 1 96 ? -7.428 1.297 0.125 1.00 84.25 96 GLU A C 1
ATOM 755 O O . GLU A 1 96 ? -7.399 2.495 0.408 1.00 84.25 96 GLU A O 1
ATOM 760 N N . TYR A 1 97 ? -8.503 0.720 -0.406 1.00 85.75 97 TYR A N 1
ATOM 761 C CA . TYR A 1 97 ? -9.744 1.430 -0.687 1.00 85.75 97 TYR A CA 1
ATOM 762 C C . TYR A 1 97 ? -10.920 0.606 -0.172 1.00 85.75 97 TYR A C 1
ATOM 764 O O .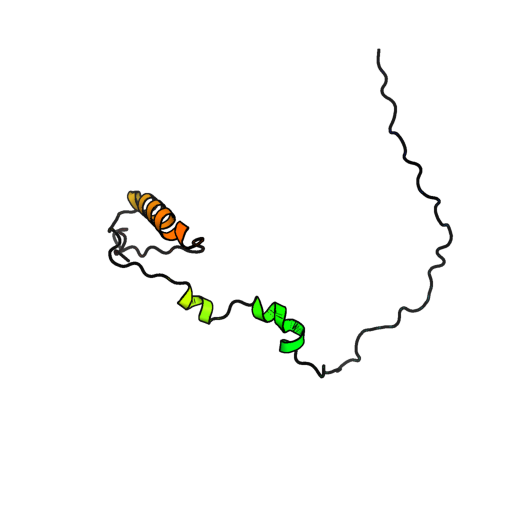 TYR A 1 97 ? -11.074 -0.546 -0.561 1.00 85.75 97 TYR A O 1
ATOM 772 N N . TYR A 1 98 ? -11.737 1.201 0.703 1.00 85.44 98 TYR A N 1
ATOM 773 C CA . TYR A 1 98 ? -12.935 0.566 1.253 1.00 85.44 98 TYR A CA 1
ATOM 774 C C . TYR A 1 98 ? -14.162 1.378 0.837 1.00 85.44 98 TYR A C 1
ATOM 776 O O . TYR A 1 98 ? -14.388 2.460 1.389 1.00 85.44 98 TYR A O 1
ATOM 784 N N . PRO A 1 99 ? -14.953 0.890 -0.125 1.00 84.44 99 PRO A N 1
ATOM 785 C CA . PRO A 1 99 ? -16.156 1.569 -0.569 1.00 84.44 99 PRO A CA 1
ATOM 786 C C . PRO A 1 99 ? -17.206 1.587 0.545 1.00 84.44 99 PRO A C 1
ATOM 788 O O . PRO A 1 99 ? -17.640 0.546 1.055 1.00 84.44 99 PRO A O 1
ATOM 791 N N . THR A 1 100 ? -17.637 2.790 0.918 1.00 83.31 100 THR A N 1
ATOM 792 C CA . THR A 1 100 ? -18.686 3.023 1.911 1.00 83.31 100 THR A CA 1
ATOM 793 C C . THR A 1 100 ? -19.990 3.449 1.243 1.00 83.31 100 THR A C 1
ATOM 795 O O . THR A 1 100 ? -20.011 4.152 0.237 1.00 83.31 100 THR A O 1
ATOM 798 N N . THR A 1 101 ? -21.103 2.995 1.811 1.00 81.75 101 THR A N 1
ATOM 799 C CA . THR A 1 101 ? -22.460 3.412 1.439 1.00 81.75 101 THR A CA 1
ATOM 800 C C . THR A 1 101 ? -22.758 4.778 2.065 1.00 81.75 101 THR A C 1
ATOM 802 O O . THR A 1 101 ? -22.096 5.178 3.022 1.00 81.75 101 THR A O 1
ATOM 805 N N . GLU A 1 102 ? -23.811 5.456 1.608 1.00 74.00 102 GLU A N 1
ATOM 806 C CA . GLU A 1 102 ? -24.305 6.744 2.134 1.00 74.00 102 GLU A CA 1
ATOM 807 C C . GLU A 1 102 ? -24.499 6.765 3.666 1.00 74.00 102 GLU A C 1
ATOM 809 O O . GLU A 1 102 ? -24.365 7.803 4.306 1.00 74.00 102 GLU A O 1
ATOM 814 N N . ASN A 1 103 ? -24.729 5.598 4.275 1.00 68.50 103 ASN A N 1
ATOM 815 C CA . ASN A 1 103 ? -24.886 5.420 5.722 1.00 68.50 103 ASN A CA 1
ATOM 816 C C . ASN A 1 103 ? -23.552 5.230 6.484 1.00 68.50 103 ASN A C 1
ATOM 818 O O . ASN A 1 103 ? -23.562 4.910 7.673 1.00 68.50 103 ASN A O 1
ATOM 822 N N . GLY A 1 104 ? -22.401 5.355 5.814 1.00 69.88 104 GLY A N 1
ATOM 823 C CA . GLY A 1 104 ? -21.068 5.158 6.400 1.00 69.88 104 GLY A CA 1
ATOM 824 C C . GLY A 1 104 ? -20.684 3.695 6.661 1.00 69.88 104 GLY A C 1
ATOM 825 O O . GLY A 1 104 ? -19.685 3.435 7.329 1.00 69.88 104 GLY A O 1
ATOM 826 N N . LEU A 1 105 ? -21.468 2.738 6.153 1.00 75.56 105 LEU A N 1
ATOM 827 C CA . LEU A 1 105 ? -21.191 1.300 6.241 1.00 75.56 105 LEU A CA 1
ATOM 828 C C . LEU A 1 105 ? -20.386 0.824 5.034 1.00 75.56 105 LEU A C 1
ATOM 830 O O . LEU A 1 105 ? -20.674 1.232 3.908 1.00 75.56 105 LEU A O 1
ATOM 834 N N . THR A 1 106 ? -19.423 -0.072 5.244 1.00 80.69 106 THR A N 1
ATOM 835 C CA . THR A 1 106 ? -18.718 -0.730 4.134 1.00 80.69 106 THR A CA 1
ATOM 836 C C . THR A 1 106 ? -19.695 -1.553 3.292 1.00 80.69 106 THR A C 1
ATOM 838 O O . THR A 1 106 ? -20.595 -2.205 3.821 1.00 80.69 106 THR A O 1
ATOM 841 N N . THR A 1 107 ? -19.544 -1.491 1.970 1.00 73.88 107 THR A N 1
ATOM 842 C CA . THR A 1 107 ? -20.456 -2.138 1.006 1.00 73.88 107 THR A CA 1
ATOM 843 C C . THR A 1 107 ? -20.284 -3.658 0.941 1.00 73.88 107 THR A C 1
ATOM 845 O O . THR A 1 107 ? -21.221 -4.355 0.559 1.00 73.88 107 THR A O 1
ATOM 848 N N . GLY A 1 108 ? -19.155 -4.179 1.431 1.00 74.06 108 GLY A N 1
ATOM 849 C CA . GLY A 1 108 ? -18.877 -5.616 1.519 1.00 74.06 108 GLY A CA 1
ATOM 850 C C . GLY A 1 108 ? -17.921 -6.140 0.446 1.00 74.06 108 GLY A C 1
ATOM 851 O O . GLY A 1 108 ? -17.736 -7.351 0.363 1.00 74.06 108 GLY A O 1
ATOM 852 N N . TYR A 1 109 ? -17.296 -5.237 -0.314 1.00 72.56 109 TYR A N 1
ATOM 853 C CA . TYR A 1 109 ? -16.193 -5.500 -1.236 1.00 72.56 109 TYR A CA 1
ATOM 854 C C . TYR A 1 109 ? -15.064 -4.479 -1.060 1.00 72.56 109 TYR A C 1
ATOM 856 O O . TYR A 1 109 ? -15.301 -3.475 -0.343 1.00 72.56 109 TYR A O 1
#

InterPro domains:
  IPR011400 Eukaryotic translation initiation factor 3 subunit B [PTHR14068] (25-109)
  IPR012677 Nucleotide-binding alpha-beta plait domain superfamily [G3DSA:3.30.70.330] (60-109)